Protein AF-A0A7V4QDW6-F1 (afdb_monomer_lite)

Sequence (91 aa):
MILPKRLFKKFTIAIVLFIIYLPGFVKIQKLNHYKKELERKIKLLKEENKQLSEEIYKLQHDPLYIEKVAREELKLGKEGEIIYKVPSEKK

Secondary structure (DSSP, 8-state):
----HHHHHHHHHHHHHHHHHHHHHHHHHHHHHHHHHHHHHHHHHHHHHHHHHHHHHHHHH-HHHHHHHHHHHHT-PPTT-----------

Foldseek 3Di:
DDDPVVVVVVVVVVVVVCVVCVVVVVVVVVVVVVVVVVVVVVVVVVVVVVVVVVVVVCCVPPPVSVVVVCCVVVVDDPVPDDDDDDPPPDD

Radius of gyration: 33.11 Å; chains: 1; bounding box: 77×18×81 Å

Structure (mmCIF, N/CA/C/O backbone):
data_AF-A0A7V4QDW6-F1
#
_entry.id   AF-A0A7V4QDW6-F1
#
loop_
_atom_site.group_PDB
_atom_site.id
_atom_site.type_symbol
_atom_site.label_atom_id
_atom_site.label_alt_id
_atom_site.label_comp_id
_atom_site.label_asym_id
_atom_site.label_entity_id
_atom_site.label_seq_id
_atom_site.pdbx_PDB_ins_code
_atom_site.Cartn_x
_atom_site.Cartn_y
_atom_site.Cartn_z
_atom_site.occupancy
_atom_site.B_iso_or_equiv
_atom_site.auth_seq_id
_atom_site.auth_comp_id
_atom_site.auth_asym_id
_atom_site.auth_atom_id
_atom_site.pdbx_PDB_model_num
ATOM 1 N N . MET A 1 1 ? 23.825 3.183 -55.811 1.00 45.78 1 MET A N 1
ATOM 2 C CA . MET A 1 1 ? 23.874 3.719 -54.431 1.00 45.78 1 MET A CA 1
ATOM 3 C C . MET A 1 1 ? 24.275 2.588 -53.485 1.00 45.78 1 MET A C 1
ATOM 5 O O . MET A 1 1 ? 23.423 1.852 -53.015 1.00 45.78 1 MET A O 1
ATOM 9 N N . ILE A 1 2 ? 25.581 2.352 -53.311 1.00 58.09 2 ILE A N 1
ATOM 10 C CA . ILE A 1 2 ? 26.107 1.212 -52.539 1.00 58.09 2 ILE A CA 1
ATOM 11 C C . ILE A 1 2 ? 26.412 1.725 -51.132 1.00 58.09 2 ILE A C 1
ATOM 13 O O . ILE A 1 2 ? 27.382 2.456 -50.939 1.00 58.09 2 ILE A O 1
ATOM 17 N N . LEU A 1 3 ? 25.562 1.390 -50.158 1.00 64.25 3 LEU A N 1
ATOM 18 C CA . LEU A 1 3 ? 25.810 1.717 -48.753 1.00 64.25 3 LEU A CA 1
ATOM 19 C C . LEU A 1 3 ? 27.181 1.142 -48.352 1.00 64.25 3 LEU A C 1
ATOM 21 O O . LEU A 1 3 ? 27.411 -0.060 -48.528 1.00 64.25 3 LEU A O 1
ATOM 25 N N . PRO A 1 4 ? 28.118 1.950 -47.826 1.00 75.06 4 PRO A N 1
ATOM 26 C CA . PRO A 1 4 ? 29.441 1.448 -47.502 1.00 75.06 4 PRO A CA 1
ATOM 27 C C . PRO A 1 4 ? 29.305 0.411 -46.386 1.00 75.06 4 PRO A C 1
ATOM 29 O O . PRO A 1 4 ? 28.739 0.689 -45.329 1.00 75.06 4 PRO A O 1
ATOM 32 N N . LYS A 1 5 ? 29.858 -0.790 -46.597 1.00 73.25 5 LYS A N 1
ATOM 33 C CA . LYS A 1 5 ? 29.776 -1.950 -45.681 1.00 73.25 5 LYS A CA 1
ATOM 34 C C . LYS A 1 5 ? 30.125 -1.619 -44.214 1.00 73.25 5 LYS A C 1
ATOM 36 O O . LYS A 1 5 ? 29.699 -2.316 -43.299 1.00 73.25 5 LYS A O 1
ATOM 41 N N . ARG A 1 6 ? 30.875 -0.534 -43.973 1.00 77.00 6 ARG A N 1
ATOM 42 C CA . ARG A 1 6 ? 31.197 0.014 -42.642 1.00 77.00 6 ARG A CA 1
ATOM 43 C C . ARG A 1 6 ? 29.970 0.550 -41.890 1.00 77.00 6 ARG A C 1
ATOM 45 O O . ARG A 1 6 ? 29.896 0.360 -40.681 1.00 77.00 6 ARG A O 1
ATOM 52 N N . LEU A 1 7 ? 29.011 1.178 -42.577 1.00 80.44 7 LEU A N 1
ATOM 53 C CA . LEU A 1 7 ? 27.747 1.610 -41.968 1.00 80.44 7 LEU A CA 1
ATOM 54 C C . LEU A 1 7 ? 26.889 0.406 -41.575 1.00 80.44 7 LEU A C 1
ATOM 56 O O . LEU A 1 7 ? 26.345 0.384 -40.477 1.00 80.44 7 LEU A O 1
ATOM 60 N N . PHE A 1 8 ? 26.844 -0.621 -42.427 1.00 85.38 8 PHE A N 1
ATOM 61 C CA . PHE A 1 8 ? 26.091 -1.845 -42.148 1.00 85.38 8 PHE A CA 1
ATOM 62 C C . PHE A 1 8 ? 26.611 -2.552 -40.887 1.00 85.38 8 PHE A C 1
ATOM 64 O O . PHE A 1 8 ? 25.823 -2.933 -40.029 1.00 85.38 8 PHE A O 1
ATOM 71 N N . LYS A 1 9 ? 27.942 -2.612 -40.708 1.00 86.88 9 LYS A N 1
ATOM 72 C CA . LYS A 1 9 ? 28.571 -3.144 -39.484 1.00 86.88 9 LYS A CA 1
ATOM 73 C C . LYS A 1 9 ? 28.195 -2.359 -38.219 1.00 86.88 9 LYS A C 1
ATOM 75 O O . LYS A 1 9 ? 27.925 -2.962 -37.182 1.00 86.88 9 LYS A O 1
ATOM 80 N N . LYS A 1 10 ? 28.154 -1.023 -38.288 1.00 89.75 10 LYS A N 1
ATOM 81 C CA . LYS A 1 10 ? 27.721 -0.184 -37.153 1.00 89.75 10 LYS A CA 1
ATOM 82 C C . LYS A 1 10 ? 26.248 -0.421 -36.812 1.00 89.75 10 LYS A C 1
ATOM 84 O O . LYS A 1 10 ? 25.922 -0.567 -35.639 1.00 89.75 10 LYS A O 1
ATOM 89 N N . PHE A 1 11 ? 25.391 -0.536 -37.825 1.00 92.75 11 PHE A N 1
ATOM 90 C CA . PHE A 1 11 ? 23.976 -0.866 -37.645 1.00 92.75 11 PHE A CA 1
ATOM 91 C C . PHE A 1 11 ? 23.778 -2.235 -36.993 1.00 92.75 11 PHE A C 1
ATOM 93 O O . PHE A 1 11 ? 23.009 -2.345 -36.043 1.00 92.75 11 PHE A O 1
ATOM 100 N N . THR A 1 12 ? 24.513 -3.262 -37.427 1.00 92.56 12 THR A N 1
ATOM 101 C CA . THR A 1 12 ? 24.424 -4.591 -36.805 1.00 92.56 12 THR A CA 1
ATOM 102 C C . THR A 1 12 ? 24.856 -4.579 -35.340 1.00 92.56 12 THR A C 1
ATOM 104 O O . THR A 1 12 ? 24.187 -5.188 -34.513 1.00 92.56 12 THR A O 1
ATOM 107 N N . ILE A 1 13 ? 25.915 -3.840 -34.986 1.00 94.38 13 ILE A N 1
ATOM 108 C CA . ILE A 1 13 ? 26.351 -3.713 -33.584 1.00 94.38 13 ILE A CA 1
ATOM 109 C C . ILE A 1 13 ? 25.284 -2.985 -32.754 1.00 94.38 13 ILE A C 1
ATOM 111 O O . ILE A 1 13 ? 24.949 -3.433 -31.661 1.00 94.38 13 ILE A O 1
ATOM 115 N N . ALA A 1 14 ? 24.706 -1.903 -33.282 1.00 93.81 14 ALA A N 1
ATOM 116 C CA . ALA A 1 14 ? 23.647 -1.162 -32.601 1.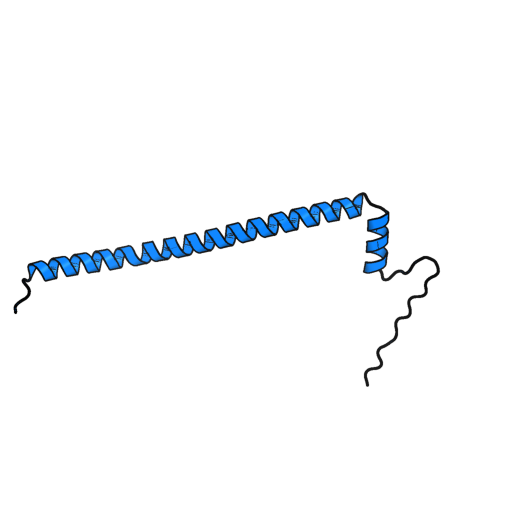00 93.81 14 ALA A CA 1
ATOM 117 C C . ALA A 1 14 ? 22.391 -2.021 -32.363 1.00 93.81 14 ALA A C 1
ATOM 119 O O . ALA A 1 14 ? 21.824 -1.978 -31.274 1.00 93.81 14 ALA A O 1
ATOM 120 N N . ILE A 1 15 ? 21.993 -2.845 -33.338 1.00 94.25 15 ILE A N 1
ATOM 121 C CA . ILE A 1 15 ? 20.853 -3.767 -33.204 1.00 94.25 15 ILE A CA 1
ATOM 122 C C . ILE A 1 15 ? 21.124 -4.818 -32.123 1.00 94.25 15 ILE A C 1
ATOM 124 O O . ILE A 1 15 ? 20.261 -5.060 -31.282 1.00 94.25 15 ILE A O 1
ATOM 128 N N . VAL A 1 16 ? 22.323 -5.407 -32.096 1.00 94.75 16 VAL A N 1
ATOM 129 C CA . VAL A 1 16 ? 22.692 -6.391 -31.065 1.00 94.75 16 VAL A CA 1
ATOM 130 C C . VAL A 1 16 ? 22.659 -5.761 -29.670 1.00 94.75 16 VAL A C 1
ATOM 132 O O . VAL A 1 16 ? 22.063 -6.332 -28.758 1.00 94.75 16 VAL A O 1
ATOM 135 N N . LEU A 1 17 ? 23.219 -4.559 -29.504 1.00 94.19 17 LEU A N 1
ATOM 136 C CA . LEU A 1 17 ? 23.162 -3.832 -28.232 1.00 94.19 17 LEU A CA 1
ATOM 137 C C . LEU A 1 17 ? 21.721 -3.515 -27.816 1.00 94.19 17 LEU A C 1
ATOM 139 O O . LEU A 1 17 ? 21.366 -3.682 -26.651 1.00 94.19 17 LEU A O 1
ATOM 143 N N . PHE A 1 18 ? 20.877 -3.110 -28.764 1.00 93.06 18 PHE A N 1
ATOM 144 C CA . PHE A 1 18 ? 19.474 -2.805 -28.501 1.00 93.06 18 PHE A CA 1
ATOM 145 C C . PHE A 1 18 ? 18.690 -4.036 -28.023 1.00 93.06 18 PHE A C 1
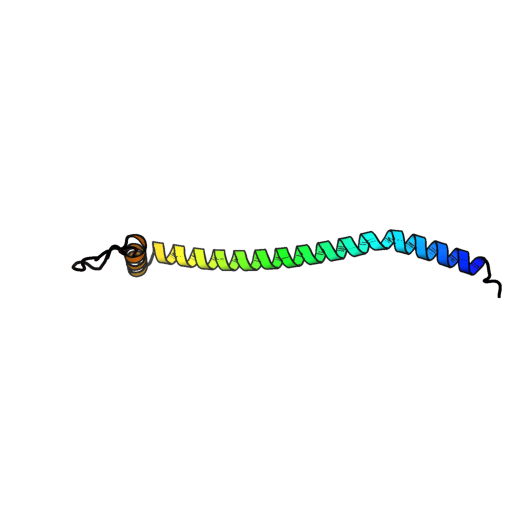ATOM 147 O O . PHE A 1 18 ? 17.954 -3.949 -27.040 1.00 93.06 18 PHE A O 1
ATOM 154 N N . ILE A 1 19 ? 18.900 -5.197 -28.654 1.00 93.38 19 ILE A N 1
ATOM 155 C CA . ILE A 1 19 ? 18.264 -6.465 -28.260 1.00 93.38 19 ILE A CA 1
ATOM 156 C C . ILE A 1 19 ? 18.684 -6.880 -26.845 1.00 93.38 19 ILE A C 1
ATOM 158 O O . ILE A 1 19 ? 17.846 -7.338 -26.071 1.00 93.38 19 ILE A O 1
ATOM 162 N N . ILE A 1 20 ? 19.954 -6.683 -26.484 1.00 93.00 20 ILE A N 1
ATOM 163 C CA . ILE A 1 20 ? 20.458 -6.994 -25.139 1.00 93.00 20 ILE A CA 1
ATOM 164 C C . ILE A 1 20 ? 19.846 -6.052 -24.086 1.00 93.00 20 ILE A C 1
ATOM 166 O O . ILE A 1 20 ? 19.537 -6.484 -22.975 1.00 93.00 20 ILE A O 1
ATOM 170 N N . TYR A 1 21 ? 19.638 -4.775 -24.422 1.00 91.88 21 TYR A N 1
ATOM 171 C CA . TYR A 1 21 ? 19.195 -3.756 -23.463 1.00 91.88 21 TYR A CA 1
ATOM 172 C C . TYR A 1 21 ? 17.672 -3.729 -23.233 1.00 91.88 21 TYR A C 1
ATOM 174 O O . TYR A 1 21 ? 17.208 -3.484 -22.115 1.00 91.88 21 TYR A O 1
ATOM 182 N N . LEU A 1 22 ? 16.885 -4.023 -24.272 1.00 91.12 22 LEU A N 1
ATOM 183 C CA . LEU A 1 22 ? 15.417 -4.072 -24.243 1.00 91.12 22 LEU A CA 1
ATOM 184 C C . LEU A 1 22 ? 14.809 -4.844 -23.050 1.00 91.12 22 LEU A C 1
ATOM 186 O O . LEU A 1 22 ? 13.973 -4.272 -22.342 1.00 91.12 22 LEU A O 1
ATOM 190 N N . PRO A 1 23 ? 15.184 -6.111 -22.776 1.00 92.06 23 PRO A N 1
ATOM 191 C CA . PRO A 1 23 ? 14.572 -6.879 -21.692 1.00 92.06 23 PRO A CA 1
ATOM 192 C C . PRO A 1 23 ? 14.871 -6.283 -20.311 1.00 92.06 23 PRO A C 1
ATOM 194 O O . PRO A 1 23 ? 14.002 -6.302 -19.435 1.00 92.06 23 PRO A O 1
ATOM 197 N N . GLY A 1 24 ? 16.064 -5.708 -20.120 1.00 91.88 24 GLY A N 1
ATOM 198 C CA . GLY A 1 24 ? 16.440 -5.024 -18.881 1.00 91.88 24 GLY A CA 1
ATOM 199 C C . GLY A 1 24 ? 15.557 -3.807 -18.615 1.00 91.88 24 GLY A C 1
ATOM 200 O O . GLY A 1 24 ? 15.022 -3.653 -17.515 1.00 91.88 24 GLY A O 1
ATOM 201 N N . PHE A 1 25 ? 15.317 -2.998 -19.648 1.00 92.38 25 PHE A N 1
ATOM 202 C CA . PHE A 1 25 ? 14.444 -1.830 -19.554 1.00 92.38 25 PHE A CA 1
ATOM 203 C C . PHE A 1 25 ? 12.996 -2.211 -19.204 1.00 92.38 25 PHE A C 1
ATOM 205 O O . PHE A 1 25 ? 12.408 -1.655 -18.274 1.00 92.38 25 PHE A O 1
ATOM 212 N N . VAL A 1 26 ? 12.434 -3.218 -19.883 1.00 93.50 26 VAL A N 1
ATOM 213 C CA . VAL A 1 26 ? 11.071 -3.703 -19.601 1.00 93.50 26 VAL A CA 1
ATOM 214 C C . VAL A 1 26 ? 10.956 -4.252 -18.175 1.00 93.50 26 VAL A C 1
ATOM 216 O O . VAL A 1 26 ? 9.958 -3.999 -17.495 1.00 93.50 26 VAL A O 1
ATOM 219 N N . LYS A 1 27 ? 11.972 -4.974 -17.689 1.00 95.44 27 LYS A N 1
ATOM 220 C CA . LYS A 1 27 ? 11.990 -5.513 -16.321 1.00 95.44 27 LYS A CA 1
ATOM 221 C C . LYS A 1 27 ? 11.954 -4.402 -15.273 1.00 95.44 27 LYS A C 1
ATOM 223 O O . 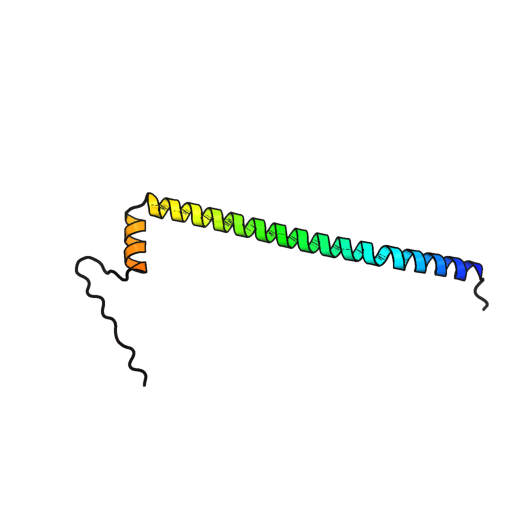LYS A 1 27 ? 11.179 -4.501 -14.324 1.00 95.44 27 LYS A O 1
ATOM 228 N N . ILE A 1 28 ? 12.742 -3.344 -15.460 1.00 95.81 28 ILE A N 1
ATOM 229 C CA . ILE A 1 28 ? 12.771 -2.194 -14.544 1.00 95.81 28 ILE A CA 1
ATOM 230 C C . ILE A 1 28 ? 11.406 -1.500 -14.509 1.00 95.81 28 ILE A C 1
ATOM 232 O O . ILE A 1 28 ? 10.889 -1.219 -13.429 1.00 95.81 28 ILE A O 1
ATOM 236 N N . GLN A 1 29 ? 10.776 -1.298 -15.668 1.00 95.81 29 GLN A N 1
ATOM 237 C CA . GLN A 1 29 ? 9.448 -0.682 -15.736 1.00 95.81 29 GLN A CA 1
ATOM 238 C C . GLN A 1 29 ? 8.383 -1.516 -15.016 1.00 95.81 29 GLN A C 1
ATOM 240 O O . GLN A 1 29 ? 7.596 -0.970 -14.239 1.00 95.81 29 GLN A O 1
ATOM 245 N N . LYS A 1 30 ? 8.391 -2.842 -15.200 1.00 96.38 30 LYS A N 1
ATOM 246 C CA . LYS A 1 30 ? 7.497 -3.752 -14.464 1.00 96.38 30 LYS A CA 1
ATOM 247 C C . LYS A 1 30 ? 7.730 -3.684 -12.957 1.00 96.38 30 LYS A C 1
ATOM 249 O O . LYS A 1 30 ? 6.770 -3.626 -12.194 1.00 96.38 30 LYS A O 1
ATOM 254 N N . LEU A 1 31 ? 8.991 -3.656 -12.529 1.00 97.00 31 LEU A N 1
ATOM 255 C CA . LEU A 1 31 ? 9.337 -3.612 -11.111 1.00 97.00 31 LEU A CA 1
ATOM 256 C C . LEU A 1 31 ? 8.909 -2.288 -10.462 1.00 97.00 31 LEU A C 1
ATOM 258 O O . LEU A 1 31 ? 8.353 -2.294 -9.367 1.00 97.00 31 LEU A O 1
ATOM 262 N N . ASN A 1 32 ? 9.088 -1.168 -11.164 1.00 97.00 32 ASN A N 1
ATOM 263 C CA . ASN A 1 32 ? 8.624 0.145 -10.719 1.00 97.00 32 ASN A CA 1
ATOM 264 C C . ASN A 1 32 ? 7.097 0.204 -10.603 1.00 97.00 32 ASN A C 1
ATOM 266 O O . ASN A 1 32 ? 6.571 0.768 -9.642 1.00 97.00 32 ASN A O 1
ATOM 270 N N . HIS A 1 33 ? 6.382 -0.397 -11.557 1.00 97.62 33 HIS A N 1
ATOM 271 C CA . HIS A 1 33 ? 4.928 -0.494 -11.495 1.00 97.62 33 HIS A CA 1
ATOM 272 C C . HIS A 1 33 ? 4.479 -1.304 -10.273 1.00 97.62 33 HIS A C 1
ATOM 274 O O . HIS A 1 33 ? 3.706 -0.802 -9.460 1.00 97.62 33 HIS A O 1
ATOM 280 N N . TYR A 1 34 ? 5.043 -2.501 -10.090 1.00 97.44 34 TYR A N 1
ATOM 281 C CA . TYR A 1 34 ? 4.721 -3.365 -8.955 1.00 97.44 34 TYR A CA 1
ATOM 282 C C . TYR A 1 34 ? 5.036 -2.699 -7.611 1.00 97.44 34 TYR A C 1
ATOM 284 O O . TYR A 1 34 ? 4.223 -2.739 -6.690 1.00 97.44 34 TYR A O 1
ATOM 292 N N . LYS A 1 35 ? 6.179 -2.007 -7.509 1.00 98.12 35 LYS A N 1
ATOM 293 C CA . LYS A 1 35 ? 6.538 -1.215 -6.326 1.00 98.12 35 LYS A CA 1
ATOM 294 C C . LYS A 1 35 ? 5.455 -0.183 -5.999 1.00 98.12 35 LYS A C 1
ATOM 296 O O . LYS A 1 35 ? 5.006 -0.118 -4.858 1.00 98.12 35 LYS A O 1
ATOM 301 N N . LYS A 1 36 ? 4.996 0.579 -6.995 1.00 98.12 36 LYS A N 1
ATOM 302 C CA . LYS A 1 36 ? 3.958 1.605 -6.814 1.00 98.12 36 LYS A CA 1
ATOM 303 C C . LYS A 1 36 ? 2.616 1.007 -6.383 1.00 98.12 36 LYS A C 1
ATOM 305 O O . LYS A 1 36 ? 1.910 1.603 -5.568 1.00 98.12 36 LYS A O 1
ATOM 310 N N . GLU A 1 37 ? 2.244 -0.153 -6.917 1.00 98.19 37 GLU A N 1
ATOM 311 C CA . GLU A 1 37 ? 1.043 -0.868 -6.474 1.00 98.19 37 GLU A CA 1
ATOM 312 C C . GLU A 1 37 ? 1.162 -1.337 -5.024 1.00 98.19 37 GLU A C 1
ATOM 314 O O . GLU A 1 37 ? 0.221 -1.180 -4.243 1.00 98.19 37 GLU A O 1
ATOM 319 N N . LEU A 1 38 ? 2.323 -1.869 -4.645 1.00 98.12 38 LEU A N 1
ATOM 320 C CA . LEU A 1 38 ? 2.574 -2.342 -3.290 1.00 98.12 38 LEU A CA 1
ATOM 321 C C . LEU A 1 38 ? 2.537 -1.193 -2.278 1.00 98.12 38 LEU A C 1
ATOM 323 O O . LEU A 1 38 ? 1.895 -1.310 -1.239 1.00 98.12 38 LEU A O 1
ATOM 327 N N . GLU A 1 39 ? 3.142 -0.053 -2.610 1.00 98.31 39 GLU A N 1
ATOM 328 C CA . GLU A 1 39 ? 3.087 1.163 -1.790 1.00 98.31 39 GLU A CA 1
ATOM 329 C C . GLU A 1 39 ? 1.647 1.652 -1.585 1.00 98.31 39 GLU A C 1
ATOM 331 O O . GLU A 1 39 ? 1.265 2.014 -0.469 1.00 98.31 39 GLU A O 1
ATOM 336 N N . ARG A 1 40 ? 0.812 1.607 -2.633 1.00 98.19 40 ARG A N 1
ATOM 337 C CA . ARG A 1 40 ? -0.621 1.926 -2.515 1.00 98.19 40 ARG A CA 1
ATOM 338 C C . ARG A 1 40 ? -1.345 0.951 -1.591 1.00 98.19 40 ARG A C 1
ATOM 340 O O . ARG A 1 40 ? -2.081 1.405 -0.719 1.00 98.19 40 ARG A O 1
ATOM 347 N N . LYS A 1 41 ? -1.119 -0.357 -1.745 1.00 97.75 41 LYS A N 1
ATOM 348 C CA . LYS A 1 41 ? -1.721 -1.385 -0.878 1.00 97.75 41 LYS A CA 1
ATOM 349 C C . LYS A 1 41 ? -1.318 -1.195 0.581 1.00 97.75 41 LYS A C 1
ATOM 351 O O . LYS A 1 41 ? -2.179 -1.215 1.450 1.00 97.75 41 LYS A O 1
ATOM 356 N N . ILE A 1 42 ? -0.038 -0.932 0.845 1.00 98.31 42 ILE A N 1
ATOM 357 C CA . ILE A 1 42 ? 0.458 -0.644 2.198 1.00 98.31 42 ILE A CA 1
ATOM 358 C C . ILE A 1 42 ? -0.253 0.577 2.784 1.00 98.31 42 ILE A C 1
ATOM 360 O O . ILE A 1 42 ? -0.653 0.547 3.944 1.00 98.31 42 ILE A O 1
ATOM 364 N N . LYS A 1 43 ? -0.424 1.650 2.002 1.00 98.25 43 LYS A N 1
ATOM 365 C CA . LYS A 1 43 ? -1.127 2.849 2.471 1.00 98.25 43 LYS A CA 1
ATOM 366 C C . LYS A 1 43 ? -2.583 2.546 2.837 1.00 98.25 43 LYS A C 1
ATOM 368 O O . LYS A 1 43 ? -3.025 2.978 3.894 1.00 98.25 43 LYS A O 1
ATOM 373 N N . LEU A 1 44 ? -3.297 1.805 1.989 1.00 97.88 44 LEU A N 1
ATOM 374 C CA . LEU A 1 44 ? -4.692 1.429 2.234 1.00 97.88 44 LEU A CA 1
ATOM 375 C C . LEU A 1 44 ? -4.831 0.556 3.484 1.00 97.88 44 LEU A C 1
ATOM 377 O O . LEU A 1 44 ? -5.614 0.887 4.364 1.00 97.88 44 LEU A O 1
ATOM 381 N N . LEU A 1 45 ? -4.006 -0.485 3.608 1.00 97.75 45 LEU A N 1
ATOM 382 C CA . LEU A 1 45 ? -4.031 -1.382 4.767 1.00 97.75 45 LEU A CA 1
ATOM 383 C C . LEU A 1 45 ? -3.681 -0.663 6.073 1.00 97.75 45 LEU A C 1
ATOM 385 O O . LEU A 1 45 ? -4.214 -0.999 7.124 1.00 97.75 45 LEU A O 1
ATOM 389 N N . LYS A 1 46 ? -2.787 0.332 6.034 1.00 97.81 46 LYS A N 1
ATOM 390 C CA . LYS A 1 46 ? -2.487 1.154 7.215 1.00 97.81 46 LYS A CA 1
ATOM 391 C C . LYS A 1 46 ? -3.685 1.991 7.652 1.00 97.81 46 LYS A C 1
ATOM 393 O O . LYS A 1 46 ? -3.918 2.107 8.850 1.00 97.81 46 LYS A O 1
ATOM 398 N N . GLU A 1 47 ? -4.413 2.567 6.701 1.00 97.69 47 GLU A N 1
ATOM 399 C CA . GLU A 1 47 ? -5.621 3.339 6.997 1.00 97.69 47 GLU A CA 1
ATOM 400 C C . GLU A 1 47 ? -6.723 2.436 7.562 1.00 97.69 47 GLU A C 1
ATOM 402 O O . GLU A 1 47 ? -7.294 2.745 8.602 1.00 97.69 47 GLU A O 1
ATOM 407 N N . GLU A 1 48 ? -6.949 1.279 6.939 1.00 96.00 48 GLU A N 1
ATOM 408 C CA . GLU A 1 48 ? -7.913 0.279 7.406 1.00 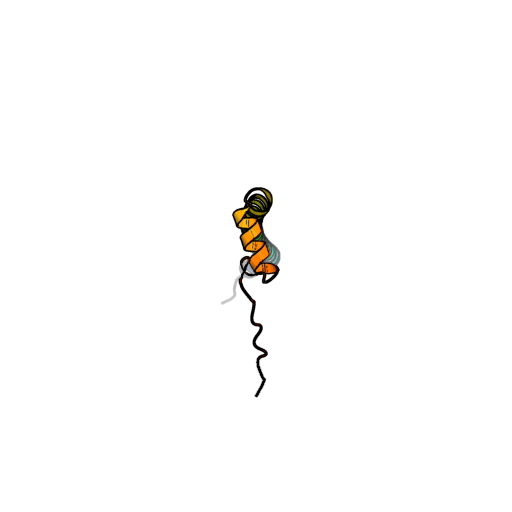96.00 48 GLU A CA 1
ATOM 409 C C . GLU A 1 48 ? -7.574 -0.216 8.819 1.00 96.00 48 GLU A C 1
ATOM 411 O O . GLU A 1 48 ? -8.426 -0.229 9.700 1.00 96.00 48 GLU A O 1
ATOM 416 N N . ASN A 1 49 ? -6.306 -0.533 9.086 1.00 97.38 49 ASN A N 1
ATOM 417 C CA . ASN A 1 49 ? -5.867 -0.960 10.414 1.00 97.38 49 ASN A CA 1
ATOM 418 C C . ASN A 1 49 ? -6.0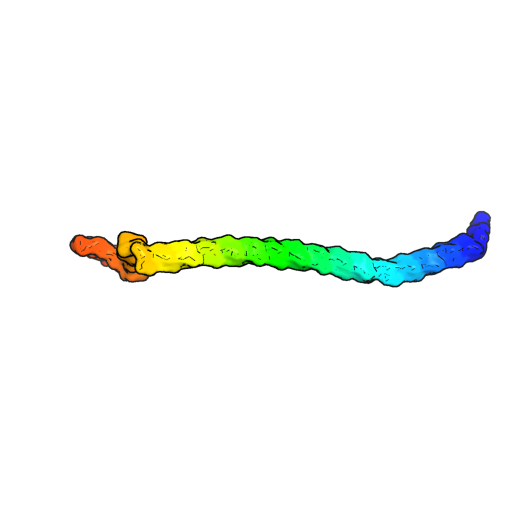77 0.139 11.471 1.00 97.38 49 ASN A C 1
ATOM 420 O O . ASN A 1 49 ? -6.520 -0.142 12.585 1.00 97.38 49 ASN A O 1
ATOM 424 N N . LYS A 1 50 ? -5.822 1.405 11.117 1.00 96.88 50 LYS A N 1
ATOM 425 C CA . LYS A 1 50 ? -6.097 2.536 12.008 1.00 96.88 50 LYS A CA 1
ATOM 426 C C . LYS A 1 50 ? -7.591 2.630 12.337 1.00 96.88 50 LYS A C 1
ATOM 428 O O . LYS A 1 50 ? -7.936 2.740 13.510 1.00 96.88 50 LYS A O 1
ATOM 433 N N . GLN A 1 51 ? -8.457 2.539 11.329 1.00 95.31 51 GLN A N 1
ATOM 434 C CA . GLN A 1 51 ? -9.913 2.586 11.510 1.00 95.31 51 GLN A CA 1
ATOM 435 C C . GLN A 1 51 ? -10.412 1.433 12.387 1.00 95.31 51 GLN A C 1
ATOM 437 O O . GLN A 1 51 ? -11.141 1.669 13.347 1.00 95.31 51 GLN A O 1
ATOM 442 N N . LEU A 1 52 ? -9.947 0.210 12.122 1.00 93.00 52 LEU A N 1
ATOM 443 C CA . LEU A 1 52 ? -10.286 -0.968 12.924 1.00 93.00 52 LEU A CA 1
ATOM 444 C C . LEU A 1 52 ? -9.798 -0.835 14.369 1.00 93.00 52 LEU A C 1
ATOM 446 O O . LEU A 1 52 ? -10.500 -1.211 15.300 1.00 93.00 52 LEU A O 1
ATOM 450 N N . SER A 1 53 ? -8.611 -0.267 14.579 1.00 92.69 53 SER A N 1
ATOM 451 C CA . SER A 1 53 ? -8.079 -0.031 15.926 1.00 92.69 53 SER A CA 1
ATOM 452 C C . SER A 1 53 ? -8.929 0.977 16.706 1.00 92.69 53 SER A C 1
ATOM 454 O O . SER A 1 53 ? -9.196 0.775 17.891 1.00 92.69 53 SER A O 1
ATOM 456 N N . GLU A 1 54 ? -9.388 2.046 16.051 1.00 92.25 54 GLU A N 1
ATOM 457 C CA . GLU A 1 54 ? -10.315 3.015 16.648 1.00 92.25 54 GLU A CA 1
ATOM 458 C C . GLU A 1 54 ? -11.680 2.384 16.956 1.00 92.25 54 GLU A C 1
ATOM 460 O O . GLU A 1 54 ? -12.278 2.679 17.991 1.00 92.25 54 GLU A O 1
ATOM 465 N N . GLU A 1 55 ? -12.170 1.501 16.087 1.00 87.56 55 GLU A N 1
ATOM 466 C CA . GLU A 1 55 ? -13.411 0.755 16.298 1.00 87.56 55 GLU A CA 1
ATOM 467 C C . GLU A 1 55 ? -13.303 -0.214 17.481 1.00 87.56 55 GLU A C 1
ATOM 469 O O . GLU A 1 55 ? -14.154 -0.185 18.370 1.00 87.56 55 GLU A O 1
ATOM 474 N N . ILE A 1 56 ? -12.214 -0.985 17.570 1.00 89.31 56 ILE A N 1
ATOM 475 C CA . ILE A 1 56 ? -11.916 -1.848 18.723 1.00 89.31 56 ILE A CA 1
ATOM 476 C C . ILE A 1 56 ? -11.884 -1.025 20.013 1.00 89.31 56 ILE A C 1
ATOM 478 O O . ILE A 1 56 ? -12.463 -1.435 21.019 1.00 89.31 56 ILE A O 1
ATOM 482 N N . TYR A 1 57 ? -11.245 0.149 19.996 1.00 90.44 57 TYR A N 1
ATOM 483 C CA . TYR A 1 57 ? -11.197 1.016 21.170 1.00 90.44 57 TYR A CA 1
ATOM 484 C C . TYR A 1 57 ? -12.600 1.437 21.628 1.00 90.44 57 TYR A C 1
ATOM 486 O O . TYR A 1 57 ? -12.906 1.323 22.818 1.00 90.44 57 TYR A O 1
ATOM 494 N N . LYS A 1 58 ? -13.467 1.856 20.697 1.00 87.12 58 LYS A N 1
ATOM 495 C CA . LYS A 1 58 ? -14.867 2.212 20.991 1.00 87.12 58 LYS A CA 1
ATOM 496 C C . LYS A 1 58 ? -15.654 1.014 21.523 1.00 87.12 58 LYS A C 1
ATOM 498 O O . LYS A 1 58 ? -16.343 1.146 22.526 1.00 87.12 58 LYS A O 1
ATOM 503 N N . LEU A 1 59 ? -15.494 -0.165 20.924 1.00 83.19 59 LEU A N 1
ATOM 504 C CA . LEU A 1 59 ? -16.134 -1.405 21.384 1.00 83.19 59 LEU A CA 1
ATOM 505 C C . LEU A 1 59 ? -15.660 -1.875 22.767 1.00 83.19 59 LEU A C 1
ATOM 507 O O . LEU A 1 59 ? -16.329 -2.693 23.386 1.00 83.19 59 LEU A O 1
ATOM 511 N N . GLN A 1 60 ? -14.516 -1.400 23.258 1.00 82.88 60 GLN A N 1
ATOM 512 C CA . GLN A 1 60 ? -14.013 -1.755 24.588 1.00 82.88 60 GLN A CA 1
ATOM 513 C C . GLN A 1 60 ? -14.335 -0.704 25.654 1.00 82.88 60 GLN A C 1
ATOM 515 O O . GLN A 1 60 ? -14.501 -1.057 26.819 1.00 82.88 60 GLN A O 1
ATOM 520 N N . HIS A 1 61 ? -14.407 0.574 25.275 1.00 83.00 61 HIS A N 1
ATOM 521 C CA . HIS A 1 61 ? -14.431 1.685 26.232 1.00 83.00 61 HIS A CA 1
ATOM 522 C C . HIS A 1 61 ? -15.685 2.564 26.151 1.00 83.00 61 HIS A C 1
ATOM 524 O O . HIS A 1 61 ? -15.860 3.413 27.023 1.00 83.00 61 HIS A O 1
ATOM 530 N N . ASP A 1 62 ? -16.554 2.385 25.151 1.00 86.00 62 ASP A N 1
ATOM 531 C CA . ASP A 1 62 ? -17.790 3.159 24.993 1.00 86.00 62 ASP A CA 1
ATOM 532 C C . ASP A 1 62 ? -19.034 2.261 25.164 1.00 86.00 62 ASP A C 1
ATOM 534 O O . ASP A 1 62 ? -19.468 1.598 24.217 1.00 86.00 62 ASP A O 1
ATOM 538 N N . PRO A 1 63 ? -19.652 2.249 26.362 1.00 80.50 63 PRO A N 1
ATOM 539 C CA . PRO A 1 63 ? -20.851 1.462 26.644 1.00 80.50 63 PRO A CA 1
ATOM 540 C C . PRO A 1 63 ? -22.036 1.764 25.718 1.00 80.50 63 PRO A C 1
ATOM 542 O O . PRO A 1 63 ? -22.808 0.857 25.406 1.00 80.50 63 PRO A O 1
ATOM 545 N N . LEU A 1 64 ? -22.186 3.011 25.256 1.00 81.56 64 LEU A N 1
ATOM 546 C CA . LEU A 1 64 ? -23.274 3.399 24.352 1.00 81.56 64 LEU A CA 1
ATOM 547 C C . LEU A 1 64 ? -23.031 2.853 22.943 1.00 81.56 64 LEU A C 1
ATOM 549 O O . LEU A 1 64 ? -23.971 2.427 22.268 1.00 81.56 64 LEU A O 1
ATOM 553 N N . TYR A 1 65 ? -21.772 2.841 22.505 1.00 80.12 65 TYR A N 1
ATOM 554 C CA . TYR A 1 65 ? -21.387 2.244 21.230 1.00 80.12 65 TYR A CA 1
ATOM 555 C C . TYR A 1 65 ? -21.553 0.718 21.246 1.00 80.12 65 TYR A C 1
ATOM 557 O O . TYR A 1 65 ? -22.113 0.160 20.304 1.00 80.12 65 TYR A O 1
ATOM 565 N N . ILE A 1 66 ? -21.160 0.056 22.340 1.00 80.69 66 ILE A N 1
ATOM 566 C CA . ILE A 1 66 ? -21.369 -1.387 22.547 1.00 80.69 66 ILE A CA 1
ATOM 567 C C . ILE A 1 66 ? -22.858 -1.736 22.488 1.00 80.69 66 ILE A C 1
ATOM 569 O O . ILE A 1 66 ? -23.245 -2.657 21.771 1.00 80.69 66 ILE A O 1
ATOM 573 N N . GLU A 1 67 ? -23.705 -0.989 23.204 1.00 78.31 67 GLU A N 1
ATOM 574 C CA . GLU A 1 67 ? -25.152 -1.208 23.192 1.00 78.31 67 GLU A CA 1
ATOM 575 C C . GLU A 1 67 ? -25.730 -1.033 21.782 1.00 78.31 67 GLU A C 1
ATOM 577 O O . GLU A 1 67 ? -26.522 -1.859 21.326 1.00 78.31 67 GLU A O 1
ATOM 582 N N . LYS A 1 68 ? -25.313 0.014 21.062 1.00 81.56 68 LYS A N 1
ATOM 583 C CA . LYS A 1 68 ? -25.750 0.258 19.685 1.00 81.56 68 LYS A CA 1
ATOM 584 C C . LYS A 1 68 ? -25.388 -0.909 18.758 1.00 81.56 68 LYS A C 1
ATOM 586 O O . LYS A 1 68 ? -26.268 -1.399 18.053 1.00 81.56 68 LYS A O 1
ATOM 591 N N . VAL A 1 69 ? -24.139 -1.375 18.788 1.00 79.19 69 VAL A N 1
ATOM 592 C CA . VAL A 1 69 ? -23.678 -2.503 17.957 1.00 79.19 69 VAL A CA 1
ATOM 593 C C . VAL A 1 69 ? -24.391 -3.799 18.347 1.00 79.19 69 VAL A C 1
ATOM 595 O O . VAL A 1 69 ? -24.842 -4.535 17.474 1.00 79.19 69 VAL A O 1
ATOM 598 N N . ALA A 1 70 ? -24.597 -4.054 19.642 1.00 73.12 70 ALA A N 1
ATOM 599 C CA . ALA A 1 70 ? -25.360 -5.211 20.106 1.00 73.12 70 ALA A CA 1
ATOM 600 C C . ALA A 1 70 ? -26.820 -5.185 19.617 1.00 73.12 70 ALA A C 1
ATOM 602 O O . ALA A 1 70 ? -27.340 -6.222 19.207 1.00 73.12 70 ALA A O 1
ATOM 603 N N . ARG A 1 71 ? -27.480 -4.016 19.604 1.00 72.38 71 ARG A N 1
ATOM 604 C CA . ARG A 1 71 ? -28.839 -3.863 19.050 1.00 72.38 71 ARG A CA 1
ATOM 605 C C . ARG A 1 71 ? -28.889 -4.156 17.549 1.00 72.38 71 ARG A C 1
ATOM 607 O O . ARG A 1 71 ? -29.824 -4.820 17.096 1.00 72.38 71 ARG A O 1
ATOM 614 N N . GLU A 1 72 ? -27.898 -3.681 16.796 1.00 72.00 72 GLU A N 1
ATOM 615 C CA . GLU A 1 72 ? -27.798 -3.870 15.342 1.00 72.00 72 GLU A CA 1
ATOM 616 C C . GLU A 1 72 ? -27.496 -5.337 14.969 1.00 72.00 72 GLU A C 1
ATOM 618 O O . GLU A 1 72 ? -28.232 -5.925 14.172 1.00 72.00 72 GLU A O 1
ATOM 623 N N . GLU A 1 73 ? -26.496 -5.961 15.600 1.00 68.75 73 GLU A N 1
ATOM 624 C CA . GLU A 1 73 ? -26.061 -7.340 15.315 1.00 68.75 73 GLU A CA 1
ATOM 625 C C . GLU A 1 73 ? -27.049 -8.400 15.825 1.00 68.75 73 GLU A C 1
ATOM 627 O O . GLU A 1 73 ? -27.350 -9.378 15.134 1.00 68.75 73 GLU A O 1
ATOM 632 N N . LEU A 1 74 ? -27.607 -8.210 17.026 1.00 65.50 74 LEU A N 1
ATOM 633 C CA . LEU A 1 74 ? -28.526 -9.182 17.631 1.00 65.50 74 LEU A CA 1
ATOM 634 C C . LEU A 1 74 ? -29.986 -8.951 17.230 1.00 65.50 74 LEU A C 1
ATOM 636 O O . LEU A 1 74 ? -30.844 -9.754 17.604 1.00 65.50 74 LEU A O 1
ATOM 640 N N . LYS A 1 75 ? -30.283 -7.888 16.464 1.00 63.97 75 LYS A N 1
ATOM 641 C CA . LYS A 1 75 ? -31.652 -7.424 16.181 1.00 63.97 75 LYS A CA 1
ATOM 642 C C . LYS A 1 75 ? -32.459 -7.378 17.476 1.00 63.97 75 LYS A C 1
ATOM 644 O O . LYS A 1 75 ? -33.491 -8.035 17.575 1.00 63.97 75 LYS A O 1
ATOM 649 N N . LEU A 1 76 ? -31.952 -6.675 18.483 1.00 57.50 76 LEU A N 1
ATOM 650 C CA . LEU A 1 76 ? -32.640 -6.474 19.757 1.00 57.50 76 LEU A CA 1
ATOM 651 C C . LEU A 1 76 ? -33.107 -5.015 19.804 1.00 57.50 76 LEU A C 1
ATOM 653 O O . LEU A 1 76 ? -32.293 -4.097 19.745 1.00 57.50 76 LEU A O 1
ATOM 657 N N . GLY A 1 77 ? -34.426 -4.808 19.833 1.00 57.47 77 GLY A N 1
ATOM 658 C CA . GLY A 1 77 ? -35.037 -3.489 20.027 1.00 57.47 77 GLY A CA 1
ATOM 659 C C . GLY A 1 77 ? -34.823 -3.001 21.461 1.00 57.47 77 GLY A C 1
ATOM 660 O O . GLY A 1 77 ? -34.328 -3.757 22.302 1.00 57.47 77 GLY A O 1
ATOM 661 N N . LYS A 1 78 ? -35.177 -1.746 21.764 1.00 54.53 78 LYS A N 1
ATOM 662 C CA . LYS A 1 78 ? -35.145 -1.249 23.156 1.00 54.53 78 LYS A CA 1
ATOM 663 C C . LYS A 1 78 ? -35.983 -2.141 24.082 1.00 54.53 78 LYS A C 1
ATOM 665 O O . LYS A 1 78 ? -36.908 -2.815 23.628 1.00 54.53 78 LYS A O 1
ATOM 670 N N . GLU A 1 79 ? -35.716 -2.091 25.393 1.00 54.81 79 GLU A N 1
ATOM 671 C CA . GLU A 1 79 ? -36.664 -2.614 26.387 1.00 54.81 79 GLU A CA 1
ATOM 672 C C . GLU A 1 79 ? -38.068 -2.051 26.096 1.00 54.81 79 GLU A C 1
ATOM 674 O O . GLU A 1 79 ? -38.275 -0.838 26.113 1.00 54.81 79 GLU A O 1
ATOM 679 N N . GLY A 1 80 ? -39.013 -2.940 25.768 1.00 58.62 80 GLY A N 1
ATOM 680 C CA . GLY A 1 80 ? -40.389 -2.589 25.400 1.00 58.62 80 GLY A CA 1
ATOM 681 C C . GLY A 1 80 ? -40.723 -2.592 23.898 1.00 58.62 80 GLY A C 1
ATOM 682 O O . GLY A 1 80 ? -41.888 -2.397 23.559 1.00 58.62 80 GLY A O 1
ATOM 683 N N . GLU A 1 81 ? -39.772 -2.845 22.991 1.00 55.91 81 GLU A N 1
ATOM 684 C CA . GLU A 1 81 ? -40.028 -2.899 21.540 1.00 55.91 81 GLU A CA 1
ATOM 685 C C . GLU A 1 81 ? -40.1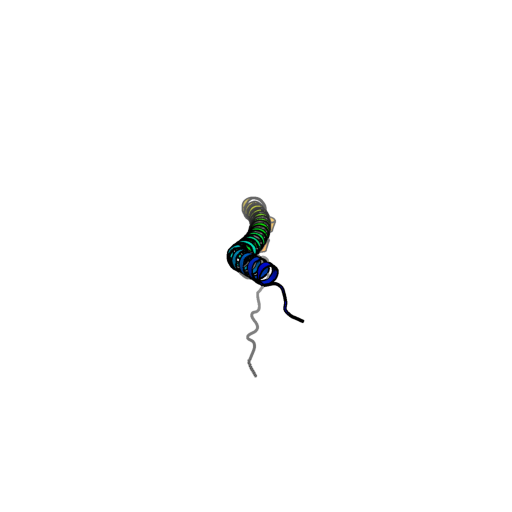46 -4.349 21.017 1.00 55.91 81 GLU A C 1
ATOM 687 O O . GLU A 1 81 ? -39.254 -5.176 21.204 1.00 55.91 81 GLU A O 1
ATOM 692 N N . ILE A 1 82 ? -41.250 -4.669 20.324 1.00 65.06 82 ILE A N 1
ATOM 693 C CA . ILE A 1 82 ? -41.501 -5.985 19.705 1.00 65.06 82 ILE A CA 1
ATOM 694 C C . ILE A 1 82 ? -41.025 -5.956 18.249 1.00 65.06 82 ILE A C 1
ATOM 696 O O . ILE A 1 82 ? -41.570 -5.224 17.422 1.00 65.06 82 ILE A O 1
ATOM 700 N N . ILE A 1 83 ? -40.044 -6.791 17.904 1.00 61.34 83 ILE A N 1
ATOM 701 C CA . ILE A 1 83 ? -39.546 -6.899 16.526 1.00 61.34 83 ILE A CA 1
ATOM 702 C C . ILE A 1 83 ? -40.477 -7.783 15.695 1.00 61.34 83 ILE A C 1
ATOM 704 O O . ILE A 1 83 ? -40.469 -9.009 15.806 1.00 61.34 83 ILE A O 1
ATOM 708 N N . TYR A 1 84 ? -41.253 -7.151 14.813 1.00 60.38 84 TYR A N 1
ATOM 709 C CA . TYR A 1 84 ? -42.052 -7.837 13.800 1.00 60.38 84 TYR A CA 1
ATOM 710 C C . TYR A 1 84 ? -41.171 -8.243 12.611 1.00 60.38 84 TYR A C 1
ATOM 712 O O . TYR A 1 84 ? -40.744 -7.408 11.815 1.00 60.38 84 TYR A O 1
ATOM 720 N N . LYS A 1 85 ? -40.919 -9.547 12.452 1.00 62.91 85 LYS A N 1
ATOM 721 C CA . LYS A 1 85 ? -40.443 -10.107 11.179 1.00 62.91 85 LYS A CA 1
ATOM 722 C C . LYS A 1 85 ? -41.663 -10.370 10.302 1.00 62.91 85 LYS A C 1
ATOM 724 O O . LYS A 1 85 ? -42.391 -11.325 10.548 1.00 62.91 85 LYS A O 1
ATOM 729 N N . VAL A 1 86 ? -41.892 -9.531 9.295 1.00 70.94 86 VAL A N 1
ATOM 730 C CA . VAL A 1 86 ? -42.922 -9.793 8.282 1.00 70.94 86 VAL A CA 1
ATOM 731 C C . VAL A 1 86 ? -42.362 -10.846 7.320 1.00 70.94 86 VAL A C 1
ATOM 733 O O . VAL A 1 86 ? -41.345 -10.571 6.676 1.00 70.94 86 VAL A O 1
ATOM 736 N N . PRO A 1 87 ? -42.941 -12.059 7.226 1.00 65.12 87 PRO A N 1
ATOM 737 C CA . PRO A 1 87 ? -42.551 -12.986 6.177 1.00 65.12 87 PRO A CA 1
ATOM 738 C C . PRO A 1 87 ? -42.927 -12.354 4.838 1.00 65.12 87 PRO A C 1
ATOM 740 O O . PRO A 1 87 ? -44.085 -12.011 4.604 1.00 65.12 87 PRO A O 1
ATOM 743 N N . SER A 1 88 ? -41.941 -12.161 3.963 1.00 61.59 88 SER A N 1
ATOM 744 C CA . SER A 1 88 ? -42.220 -11.847 2.571 1.00 61.59 88 SER A CA 1
ATOM 745 C C . SER A 1 88 ? -42.865 -13.079 1.947 1.00 61.59 88 SER A C 1
ATOM 747 O O . SER A 1 88 ? -42.193 -14.042 1.576 1.00 61.59 88 SER A O 1
ATOM 749 N N . GLU A 1 89 ? -44.194 -13.070 1.864 1.00 62.06 89 GLU A N 1
ATOM 750 C CA . GLU A 1 89 ? -44.907 -13.953 0.954 1.00 62.06 89 GLU A CA 1
ATOM 751 C C . GLU A 1 89 ? -44.375 -13.674 -0.452 1.00 62.06 89 GLU A C 1
ATOM 753 O O . GLU A 1 89 ? -44.624 -12.625 -1.049 1.00 62.06 89 GLU A O 1
ATOM 758 N N . LYS A 1 90 ? -43.576 -14.612 -0.963 1.00 53.38 90 LYS A N 1
ATOM 759 C CA . LYS A 1 90 ? -43.280 -14.681 -2.387 1.00 53.38 90 LYS A CA 1
ATOM 760 C C . LYS A 1 90 ? -44.601 -14.972 -3.101 1.00 53.38 90 LYS A C 1
ATOM 762 O O . LYS A 1 90 ? -45.117 -16.081 -2.981 1.00 53.38 90 LYS A O 1
ATOM 767 N N . LYS A 1 91 ? -45.128 -13.975 -3.809 1.00 47.41 91 LYS A N 1
ATOM 768 C CA . LYS A 1 91 ? -45.974 -14.203 -4.983 1.00 47.41 91 LYS A CA 1
ATOM 769 C C . LYS A 1 91 ? -45.092 -14.371 -6.209 1.00 47.41 91 LYS A C 1
ATOM 771 O O . LYS A 1 91 ? -44.066 -13.655 -6.281 1.00 47.41 91 LYS A O 1
#

pLDDT: mean 82.98, std 15.02, range [45.78, 98.31]